Protein AF-A0A7S3IAH3-F1 (afdb_monomer_lite)

Radius of gyration: 22.55 Å; chains: 1; bounding box: 44×49×54 Å

pLDDT: mean 89.86, std 11.11, range [41.41, 98.06]

Organism: NCBI:txid342563

Sequence (107 aa):
EIPEFLHLYDNARLNPVSPESSVEKVFEHYEKDLEFLGAIGVQESISSLTTEAVSHLKEAGVKMWLLTEEKEEVCQSLAFATGISDPSVPTLEINASSEDLKAQLKE

InterPro domains:
  IPR023214 HAD superfamily [G3DSA:3.40.50.1000] (22-106)
  IPR036412 HAD-like superfamily [SSF56784] (30-89)

Structure (mmCIF, N/CA/C/O backbone):
data_AF-A0A7S3IAH3-F1
#
_entry.id   AF-A0A7S3IAH3-F1
#
loop_
_atom_site.group_PDB
_atom_site.id
_atom_site.type_symbol
_atom_site.label_atom_id
_atom_site.label_alt_id
_atom_site.label_comp_id
_atom_site.label_asym_id
_atom_site.label_entity_id
_atom_site.label_seq_id
_atom_site.pdbx_PDB_ins_code
_atom_site.Cartn_x
_atom_site.Cartn_y
_atom_site.Cartn_z
_atom_site.occupancy
_atom_site.B_iso_or_equiv
_atom_site.auth_seq_id
_atom_site.auth_comp_id
_atom_site.auth_asym_id
_atom_site.auth_atom_id
_atom_site.pdbx_PDB_model_num
ATOM 1 N N . GLU A 1 1 ? 10.861 -14.881 -30.478 1.00 74.06 1 GLU A N 1
ATOM 2 C CA . GLU A 1 1 ? 10.270 -14.299 -29.256 1.00 74.06 1 GLU A CA 1
ATOM 3 C C . GLU A 1 1 ? 11.172 -14.502 -28.038 1.00 74.06 1 GLU A C 1
ATOM 5 O O . GLU A 1 1 ? 11.930 -13.588 -27.756 1.00 74.06 1 GLU A O 1
ATOM 10 N N . ILE A 1 2 ? 11.251 -15.677 -27.395 1.00 90.69 2 ILE A N 1
ATOM 11 C CA . ILE A 1 2 ? 12.149 -15.857 -26.223 1.00 90.69 2 ILE A CA 1
ATOM 12 C C . ILE A 1 2 ? 13.656 -15.704 -26.546 1.00 90.69 2 ILE A C 1
ATOM 14 O O . ILE A 1 2 ? 14.345 -15.006 -25.806 1.00 90.69 2 ILE A O 1
ATOM 18 N N . PRO A 1 3 ? 14.209 -16.290 -27.630 1.00 94.69 3 PRO A N 1
ATOM 19 C CA . PRO A 1 3 ? 15.645 -16.163 -27.916 1.00 94.69 3 PRO A CA 1
ATOM 20 C C . PRO A 1 3 ? 16.096 -14.722 -28.192 1.00 94.69 3 PRO A C 1
ATOM 22 O O . PRO A 1 3 ? 17.217 -14.346 -27.869 1.00 94.69 3 PRO A O 1
ATOM 25 N N . GLU A 1 4 ? 15.209 -13.917 -28.775 1.00 95.31 4 GLU A N 1
ATOM 26 C CA . GLU A 1 4 ? 15.449 -12.502 -29.061 1.00 95.31 4 GLU A CA 1
ATOM 27 C C . GLU A 1 4 ? 15.404 -11.665 -27.782 1.00 95.31 4 GLU A C 1
ATOM 29 O O . GLU A 1 4 ? 16.319 -10.880 -27.546 1.00 95.31 4 GLU A O 1
ATOM 34 N N . PHE A 1 5 ? 14.418 -11.915 -26.910 1.00 95.38 5 PHE A N 1
ATOM 35 C CA . PHE A 1 5 ? 14.365 -11.314 -25.578 1.00 95.38 5 PHE A CA 1
ATOM 36 C C . PHE A 1 5 ? 15.655 -11.579 -24.796 1.00 95.38 5 PHE A C 1
ATOM 38 O O . PHE A 1 5 ? 16.263 -10.642 -24.290 1.00 95.38 5 PHE A O 1
ATOM 45 N N . LEU A 1 6 ? 16.111 -12.837 -24.742 1.00 96.88 6 LEU A N 1
ATOM 46 C CA . LEU A 1 6 ? 17.334 -13.205 -24.021 1.00 96.88 6 LEU A CA 1
ATOM 47 C C . LEU A 1 6 ? 18.565 -12.497 -24.593 1.00 96.88 6 LEU A C 1
ATOM 49 O O . LEU A 1 6 ? 19.388 -11.994 -23.834 1.00 96.88 6 LEU A O 1
ATOM 53 N N . HIS A 1 7 ? 18.662 -12.397 -25.920 1.00 96.31 7 HIS A N 1
ATOM 54 C CA . HIS A 1 7 ? 19.755 -11.677 -26.564 1.00 96.31 7 HIS A CA 1
ATOM 55 C C . HIS A 1 7 ? 19.753 -10.180 -26.216 1.00 96.31 7 HIS A C 1
ATOM 57 O O . HIS A 1 7 ? 20.792 -9.623 -25.861 1.00 96.31 7 HIS A O 1
ATOM 63 N N . LEU A 1 8 ? 18.591 -9.526 -26.293 1.00 96.25 8 LEU A N 1
ATOM 64 C CA . LEU A 1 8 ? 18.439 -8.112 -25.942 1.00 96.25 8 LEU A CA 1
ATOM 65 C C . LEU A 1 8 ? 18.710 -7.866 -24.454 1.00 96.25 8 LEU A C 1
ATOM 67 O O . LEU A 1 8 ? 19.402 -6.909 -24.110 1.00 96.25 8 LEU A O 1
ATOM 71 N N . TYR A 1 9 ? 18.222 -8.752 -23.589 1.00 97.31 9 TYR A N 1
ATOM 72 C CA . TYR A 1 9 ? 18.444 -8.700 -22.150 1.00 97.31 9 TYR A CA 1
ATOM 73 C C . TYR A 1 9 ? 19.926 -8.856 -21.786 1.00 97.31 9 TYR A C 1
ATOM 75 O O . TYR A 1 9 ? 20.445 -8.059 -21.005 1.00 97.31 9 TYR A O 1
ATOM 83 N N . ASP A 1 10 ? 20.639 -9.818 -22.381 1.00 97.12 10 ASP A N 1
ATOM 84 C CA . ASP A 1 10 ? 22.073 -10.005 -22.132 1.00 97.12 10 ASP A CA 1
ATOM 85 C C . ASP A 1 10 ? 22.887 -8.789 -22.600 1.00 97.12 10 ASP A C 1
ATOM 87 O O . ASP A 1 10 ? 23.753 -8.307 -21.867 1.00 97.12 10 ASP A O 1
ATOM 91 N N . ASN A 1 11 ? 22.567 -8.225 -23.769 1.00 96.00 11 ASN A N 1
ATOM 92 C CA . ASN A 1 11 ? 23.205 -6.997 -24.252 1.00 96.00 11 ASN A CA 1
ATOM 93 C C . ASN A 1 11 ? 22.928 -5.798 -23.330 1.00 96.00 11 ASN A C 1
ATOM 95 O O . ASN A 1 11 ? 23.833 -5.011 -23.050 1.00 96.00 11 ASN A O 1
ATOM 99 N N . ALA A 1 12 ? 21.694 -5.661 -22.839 1.00 96.75 12 ALA A N 1
ATOM 100 C CA . ALA A 1 12 ? 21.310 -4.603 -21.912 1.00 96.75 12 ALA A CA 1
ATOM 101 C C . ALA A 1 12 ? 22.025 -4.737 -20.561 1.00 96.75 12 ALA A C 1
ATOM 103 O O . ALA A 1 12 ? 22.541 -3.750 -20.036 1.00 96.75 12 ALA A O 1
ATOM 104 N N . ARG A 1 13 ? 22.127 -5.961 -20.030 1.00 96.38 13 ARG A N 1
ATOM 105 C CA . ARG A 1 13 ? 22.822 -6.249 -18.768 1.00 96.38 13 ARG A CA 1
ATOM 106 C C . ARG A 1 13 ? 24.329 -6.016 -18.864 1.00 96.38 13 ARG A C 1
ATOM 108 O O . ARG A 1 13 ? 24.952 -5.641 -17.876 1.00 96.38 13 ARG A O 1
ATOM 115 N N . LEU A 1 14 ? 24.913 -6.236 -20.042 1.00 95.94 14 LEU A N 1
ATOM 116 C CA . LEU A 1 14 ? 26.331 -5.996 -20.316 1.00 95.94 14 LEU A CA 1
ATOM 117 C C . LEU A 1 14 ? 26.637 -4.546 -20.734 1.00 95.94 14 LEU A C 1
ATOM 119 O O . LEU A 1 14 ? 27.797 -4.236 -21.008 1.00 95.94 14 LEU A O 1
ATOM 123 N N . ASN A 1 15 ? 25.643 -3.649 -20.776 1.00 95.06 15 ASN A N 1
ATOM 124 C CA . ASN A 1 15 ? 25.865 -2.243 -21.106 1.00 95.06 15 ASN A CA 1
ATOM 125 C C . ASN A 1 15 ? 26.761 -1.577 -20.040 1.00 95.06 15 ASN A C 1
ATOM 127 O O . ASN A 1 15 ? 26.356 -1.490 -18.885 1.00 95.06 15 ASN A O 1
ATOM 131 N N . PRO A 1 16 ? 27.946 -1.050 -20.397 1.00 92.12 16 PRO A N 1
ATOM 132 C CA . PRO A 1 16 ? 28.897 -0.516 -19.422 1.00 92.12 16 PRO A CA 1
ATOM 133 C C . PRO A 1 16 ? 28.521 0.862 -18.855 1.00 92.12 16 PRO A C 1
ATOM 135 O O . PRO A 1 16 ? 29.162 1.312 -17.910 1.00 92.12 16 PRO A O 1
ATOM 138 N N . VAL A 1 17 ? 27.539 1.559 -19.438 1.00 94.25 17 VAL A N 1
ATOM 139 C CA . VAL A 1 17 ? 27.170 2.931 -19.047 1.00 94.25 17 VAL A CA 1
ATOM 140 C C . VAL A 1 17 ? 25.993 2.936 -18.078 1.00 94.25 17 VAL A C 1
ATOM 142 O O . VAL A 1 17 ? 26.050 3.600 -17.047 1.00 94.25 17 VAL A O 1
ATOM 145 N N . SER A 1 18 ? 24.920 2.215 -18.406 1.00 93.19 18 SER A N 1
ATOM 146 C CA . SER A 1 18 ? 23.699 2.206 -17.594 1.00 93.19 18 SER A CA 1
ATOM 147 C C . SER A 1 18 ? 22.912 0.892 -17.745 1.00 93.19 18 SER A C 1
ATOM 149 O O . SER A 1 18 ? 21.851 0.867 -18.389 1.00 93.19 18 SER A O 1
ATOM 151 N N . PRO A 1 19 ? 23.415 -0.213 -17.158 1.00 93.75 19 PRO A N 1
ATOM 152 C CA . PRO A 1 19 ? 22.780 -1.526 -17.258 1.00 93.75 19 PRO A CA 1
ATOM 153 C C . PRO A 1 19 ? 21.316 -1.512 -16.803 1.00 93.75 19 PRO A C 1
ATOM 155 O O . PRO A 1 19 ? 20.454 -2.006 -17.519 1.00 93.75 19 PRO A O 1
ATOM 158 N N . GLU A 1 20 ? 21.023 -0.876 -15.666 1.00 95.44 20 GLU A N 1
ATOM 159 C CA . GLU A 1 20 ? 19.683 -0.821 -15.057 1.00 95.44 20 GLU A CA 1
ATOM 160 C C . GLU A 1 20 ? 18.647 -0.225 -16.019 1.00 95.44 20 GLU A C 1
ATOM 162 O O . GLU A 1 20 ? 17.709 -0.908 -16.420 1.00 95.44 20 GLU A O 1
ATOM 167 N N . SER A 1 21 ? 18.890 0.998 -16.505 1.00 96.38 21 SER A N 1
ATOM 168 C CA . SER A 1 21 ? 18.007 1.666 -17.477 1.00 96.38 21 SER A CA 1
ATOM 169 C C . SER A 1 21 ? 17.885 0.923 -18.814 1.00 96.38 21 SER A C 1
ATOM 171 O O . SER A 1 21 ? 16.901 1.067 -19.534 1.00 96.38 21 SER A O 1
ATOM 173 N N . SER A 1 22 ? 18.918 0.167 -19.202 1.00 96.62 22 SER A N 1
ATOM 174 C CA . SER A 1 22 ? 18.900 -0.591 -20.455 1.00 96.62 22 SER A CA 1
ATOM 175 C C . SER A 1 22 ? 18.032 -1.830 -20.308 1.00 96.62 22 SER A C 1
ATOM 177 O O . SER A 1 22 ? 17.288 -2.164 -21.224 1.00 96.62 22 SER A O 1
ATOM 179 N N . VAL A 1 23 ? 18.125 -2.497 -19.157 1.00 97.50 23 VAL A N 1
ATOM 180 C CA . VAL A 1 23 ? 17.293 -3.648 -18.811 1.00 97.50 23 VAL A CA 1
ATOM 181 C C . VAL A 1 23 ? 15.833 -3.220 -18.705 1.00 97.50 23 VAL A C 1
ATOM 183 O O . VAL A 1 23 ? 14.986 -3.866 -19.315 1.00 97.50 23 VAL A O 1
ATOM 186 N N . GLU A 1 24 ? 15.550 -2.108 -18.025 1.00 97.44 24 GLU A N 1
ATOM 187 C CA . GLU A 1 24 ? 14.201 -1.536 -17.907 1.00 97.44 24 GLU A CA 1
ATOM 188 C C . GLU A 1 24 ? 13.540 -1.347 -19.280 1.00 97.44 24 GLU A C 1
ATOM 190 O O . GLU A 1 24 ? 12.460 -1.875 -19.518 1.00 97.44 24 GLU A O 1
ATOM 195 N N . LYS A 1 25 ? 14.246 -0.747 -20.247 1.00 96.31 25 LYS A N 1
ATOM 196 C CA . LYS A 1 25 ? 13.743 -0.581 -21.625 1.00 96.31 25 LYS A CA 1
ATOM 197 C C . LYS A 1 25 ? 13.436 -1.892 -22.342 1.00 96.31 25 LYS A C 1
ATOM 199 O O . LYS A 1 25 ? 12.551 -1.929 -23.197 1.00 96.31 25 LYS A O 1
ATOM 204 N N . VAL A 1 26 ? 14.199 -2.952 -22.063 1.00 96.94 26 VAL A N 1
ATOM 205 C CA . VAL A 1 26 ? 13.906 -4.278 -22.621 1.00 96.94 26 VAL A CA 1
ATOM 206 C C . VAL A 1 26 ? 12.599 -4.788 -22.023 1.00 96.94 26 VAL A C 1
ATOM 208 O O . VAL A 1 26 ? 11.725 -5.179 -22.785 1.00 96.94 26 VAL A O 1
ATOM 211 N N . PHE A 1 27 ? 12.413 -4.723 -20.703 1.00 96.38 27 PHE A N 1
ATOM 212 C CA . PHE A 1 27 ? 11.148 -5.124 -20.076 1.00 96.38 27 PHE A CA 1
ATOM 213 C C . PHE A 1 27 ? 9.964 -4.287 -20.577 1.00 96.38 27 PHE A C 1
ATOM 215 O O . PHE A 1 27 ? 9.003 -4.867 -21.071 1.00 96.38 27 PHE A O 1
ATOM 222 N N . GLU A 1 28 ? 10.076 -2.957 -20.617 1.00 96.38 28 GLU A N 1
ATOM 223 C CA . GLU A 1 28 ? 9.040 -2.063 -21.162 1.00 96.38 28 GLU A CA 1
ATOM 224 C C . GLU A 1 28 ? 8.645 -2.402 -22.607 1.00 96.38 28 GLU A C 1
ATOM 226 O O . GLU A 1 28 ? 7.502 -2.193 -23.015 1.00 96.38 28 GLU A O 1
ATOM 231 N N . HIS A 1 29 ? 9.584 -2.891 -23.425 1.00 94.31 29 HIS A N 1
ATOM 232 C CA . HIS A 1 29 ? 9.289 -3.306 -24.795 1.00 94.31 29 HIS A CA 1
ATOM 233 C C . HIS A 1 29 ? 8.372 -4.535 -24.841 1.00 94.31 29 HIS A C 1
ATOM 235 O O . HIS A 1 29 ? 7.506 -4.595 -25.714 1.00 94.31 29 HIS A O 1
ATOM 241 N N . TYR A 1 30 ? 8.562 -5.481 -23.918 1.00 94.25 30 TYR A N 1
ATOM 242 C CA . TYR A 1 30 ? 7.834 -6.752 -23.865 1.00 94.25 30 TYR A CA 1
ATOM 243 C C . TYR A 1 30 ? 6.611 -6.732 -22.934 1.00 94.25 30 TYR A C 1
ATOM 245 O O . TYR A 1 30 ? 5.716 -7.549 -23.114 1.00 94.25 30 TYR A O 1
ATOM 253 N N . GLU A 1 31 ? 6.515 -5.793 -21.992 1.00 94.81 31 GLU A N 1
ATOM 254 C CA . GLU A 1 31 ? 5.352 -5.581 -21.109 1.00 94.81 31 GLU A CA 1
ATOM 255 C C . GLU A 1 31 ? 4.192 -4.834 -21.805 1.00 94.81 31 GLU A C 1
ATOM 257 O O . GLU A 1 31 ? 3.337 -4.218 -21.167 1.00 94.81 31 GLU A O 1
ATOM 262 N N . LYS A 1 32 ? 4.144 -4.891 -23.139 1.00 92.12 32 LYS A N 1
ATOM 263 C CA . LYS A 1 32 ? 3.074 -4.326 -23.967 1.00 92.12 32 LYS A CA 1
ATOM 264 C C . LYS A 1 32 ? 2.038 -5.399 -24.283 1.00 92.12 32 LYS A C 1
ATOM 266 O O . LYS A 1 32 ? 2.360 -6.579 -24.331 1.00 92.12 32 LYS A O 1
ATOM 271 N N . ASP A 1 33 ? 0.797 -4.972 -24.510 1.00 93.12 33 ASP A N 1
ATOM 272 C CA . ASP A 1 33 ? -0.314 -5.843 -24.924 1.00 93.12 33 ASP A CA 1
ATOM 273 C C . ASP A 1 33 ? -0.595 -7.018 -23.960 1.00 93.12 33 ASP A C 1
ATOM 275 O O . ASP A 1 33 ? -0.993 -8.108 -24.370 1.00 93.12 33 ASP A O 1
ATOM 279 N N . LEU A 1 34 ? -0.401 -6.787 -22.656 1.00 94.56 34 LEU A N 1
ATOM 280 C CA . LEU A 1 34 ? -0.692 -7.761 -21.603 1.00 94.56 34 LEU A CA 1
ATOM 281 C C . LEU A 1 34 ? -2.204 -7.960 -21.414 1.00 94.56 34 LEU A C 1
ATOM 283 O O . LEU A 1 34 ? -2.986 -7.009 -21.442 1.00 94.56 34 LEU A O 1
ATOM 287 N N . GLU A 1 35 ? -2.611 -9.198 -21.130 1.00 96.69 35 GLU A N 1
ATOM 288 C CA . GLU A 1 35 ? -3.975 -9.526 -20.712 1.00 96.69 35 GLU A CA 1
ATOM 289 C C . GLU A 1 35 ? -4.076 -9.521 -19.179 1.00 96.69 35 GLU A C 1
ATOM 291 O O . GLU A 1 35 ? -3.344 -10.231 -18.485 1.00 96.69 35 GLU A O 1
ATOM 296 N N . PHE A 1 36 ? -4.994 -8.723 -18.625 1.00 95.62 36 PHE A N 1
ATOM 297 C CA . PHE A 1 36 ? -5.232 -8.694 -17.183 1.00 95.62 36 PHE A CA 1
ATOM 298 C C . PHE A 1 36 ? -5.980 -9.954 -16.733 1.00 95.62 36 PHE A C 1
ATOM 300 O O . PHE A 1 36 ? -7.178 -10.098 -16.971 1.00 95.62 36 PHE A O 1
ATOM 307 N N . LEU A 1 37 ? -5.276 -10.851 -16.041 1.00 97.62 37 LEU A N 1
ATOM 308 C CA . LEU A 1 37 ? -5.857 -12.094 -15.521 1.00 97.62 37 LEU A CA 1
ATOM 309 C C . LEU A 1 37 ? -6.541 -11.914 -14.157 1.00 97.62 37 LEU A C 1
ATOM 311 O O . LEU A 1 37 ? -7.455 -12.665 -13.818 1.00 97.62 37 LEU A O 1
ATOM 315 N N . GLY A 1 38 ? -6.093 -10.943 -13.357 1.00 96.56 38 GLY A N 1
ATOM 316 C CA . GLY A 1 38 ? -6.600 -10.698 -12.008 1.00 96.56 38 GLY A CA 1
ATOM 317 C C . GLY A 1 38 ? -5.593 -9.990 -11.101 1.00 96.56 38 GLY A C 1
ATOM 318 O O . GLY A 1 38 ? -4.487 -9.650 -11.517 1.00 96.56 38 GLY A O 1
ATOM 319 N N . ALA A 1 39 ? -5.985 -9.789 -9.842 1.00 95.94 39 ALA A N 1
ATOM 320 C CA . ALA A 1 39 ? -5.157 -9.185 -8.801 1.00 95.94 39 ALA A CA 1
ATOM 321 C C . ALA A 1 39 ? -5.237 -9.997 -7.502 1.00 95.94 39 ALA A C 1
ATOM 323 O O . ALA A 1 39 ? -6.237 -10.666 -7.232 1.00 95.94 39 ALA A O 1
ATOM 324 N N . ILE A 1 40 ? -4.186 -9.916 -6.688 1.00 95.06 40 ILE A N 1
ATOM 325 C CA . ILE A 1 40 ? -4.123 -10.521 -5.356 1.00 95.06 40 ILE A CA 1
ATOM 326 C C . ILE A 1 40 ? -3.952 -9.388 -4.345 1.00 95.06 40 ILE A C 1
ATOM 328 O O . ILE A 1 40 ? -3.081 -8.539 -4.512 1.00 95.06 40 ILE A O 1
ATOM 332 N N . GLY A 1 41 ? -4.779 -9.382 -3.301 1.00 90.69 41 GLY A N 1
ATOM 333 C CA . GLY A 1 41 ? -4.622 -8.492 -2.154 1.00 90.69 41 GLY A CA 1
ATOM 334 C C . GLY A 1 41 ? -3.901 -9.214 -1.023 1.00 90.69 41 GLY A C 1
ATOM 335 O O . GLY A 1 41 ? -4.346 -10.278 -0.593 1.00 90.69 41 GLY A O 1
ATOM 336 N N . VAL A 1 42 ? -2.802 -8.640 -0.540 1.00 88.25 42 VAL A N 1
ATOM 337 C CA . VAL A 1 42 ? -2.107 -9.105 0.665 1.00 88.25 42 VAL A CA 1
ATOM 338 C C . VAL A 1 42 ? -2.293 -8.049 1.739 1.00 88.25 42 VAL A C 1
ATOM 340 O O . VAL A 1 42 ? -2.042 -6.871 1.500 1.00 88.25 42 VAL A O 1
ATOM 343 N N . GLN A 1 43 ? -2.746 -8.474 2.913 1.00 85.12 43 GLN A N 1
ATOM 344 C CA . GLN A 1 43 ? -2.943 -7.597 4.056 1.00 85.12 43 GLN A CA 1
ATOM 345 C C . GLN A 1 43 ? -2.112 -8.101 5.228 1.00 85.12 43 GLN A C 1
ATOM 347 O O . GLN A 1 43 ? -2.118 -9.295 5.536 1.00 85.12 43 GLN A O 1
ATOM 352 N N . GLU A 1 44 ? -1.408 -7.186 5.887 1.00 81.56 44 GLU A N 1
ATOM 353 C CA . GLU A 1 44 ? -0.712 -7.511 7.123 1.00 81.56 44 GLU A CA 1
ATOM 354 C C . GLU A 1 44 ? -1.710 -7.802 8.242 1.00 81.56 44 GLU A C 1
ATOM 356 O O . GLU A 1 44 ? -2.733 -7.131 8.398 1.00 81.56 44 GLU A O 1
ATOM 361 N N . SER A 1 45 ? -1.410 -8.829 9.034 1.00 89.00 45 SER A N 1
ATOM 362 C CA . SER A 1 45 ? -2.250 -9.190 10.167 1.00 89.00 45 SER A CA 1
ATOM 363 C C . SER A 1 45 ? -2.114 -8.142 11.264 1.00 89.00 45 SER A C 1
ATOM 365 O O . SER A 1 45 ? -1.036 -7.957 11.825 1.00 89.00 45 SER A O 1
ATOM 367 N N . ILE A 1 46 ? -3.233 -7.532 11.641 1.00 90.12 46 ILE A N 1
ATOM 368 C CA . ILE A 1 46 ? -3.306 -6.607 12.772 1.00 90.12 46 ILE A CA 1
ATOM 369 C C . ILE A 1 46 ? -3.947 -7.323 13.955 1.00 90.12 46 ILE A C 1
ATOM 371 O O . ILE A 1 46 ? -4.926 -8.055 13.809 1.00 90.12 46 ILE A O 1
ATOM 375 N N . SER A 1 47 ? -3.369 -7.141 15.142 1.00 93.69 47 SER A N 1
ATOM 376 C CA . SER A 1 47 ? -3.911 -7.7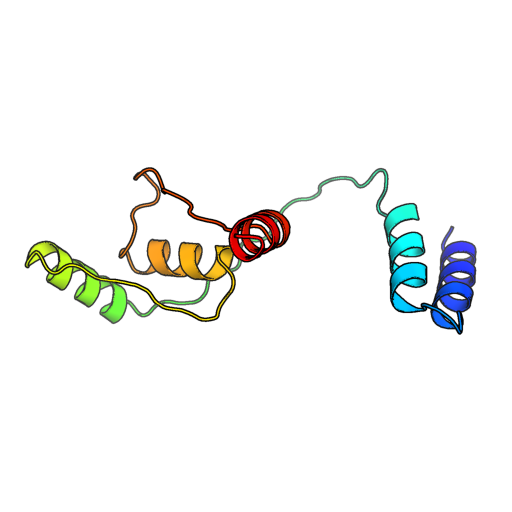20 16.370 1.00 93.69 47 SER A CA 1
ATOM 377 C C . SER A 1 47 ? -5.287 -7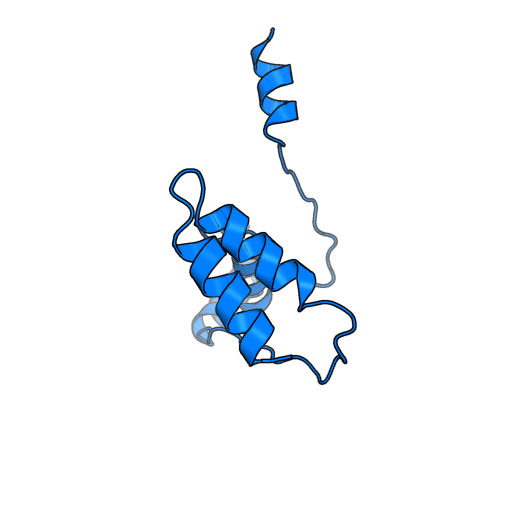.134 16.681 1.00 93.69 47 SER A C 1
ATOM 379 O O . SER A 1 47 ? -5.466 -5.917 16.655 1.00 93.69 47 SER A O 1
ATOM 381 N N . SER A 1 48 ? -6.241 -7.983 17.071 1.00 93.88 48 SER A N 1
ATOM 382 C CA . SER A 1 48 ? -7.573 -7.535 17.496 1.00 93.88 48 SER A CA 1
ATOM 383 C C . SER A 1 48 ? -7.510 -6.560 18.675 1.00 93.88 48 SER A C 1
ATOM 385 O O . SER A 1 48 ? -8.294 -5.618 18.734 1.00 93.88 48 SER A O 1
ATOM 387 N N . LEU A 1 49 ? -6.533 -6.739 19.573 1.00 96.50 49 LEU A N 1
ATOM 388 C CA . LEU A 1 49 ? -6.305 -5.838 20.706 1.00 96.50 49 LEU A CA 1
ATOM 389 C C . LEU A 1 49 ? -5.887 -4.435 20.253 1.00 96.50 49 LEU A C 1
ATOM 391 O O . LEU A 1 49 ? -6.209 -3.458 20.923 1.00 96.50 49 LEU A O 1
ATOM 395 N N . THR A 1 50 ? -5.186 -4.320 19.121 1.00 94.75 50 THR A N 1
ATOM 396 C CA . THR A 1 50 ? -4.812 -3.020 18.553 1.00 94.75 50 THR A CA 1
ATOM 397 C C . THR A 1 50 ? -6.060 -2.274 18.104 1.00 94.75 50 THR A C 1
ATOM 399 O O . THR A 1 50 ? -6.269 -1.137 18.516 1.00 94.75 50 THR A O 1
ATOM 402 N N . THR A 1 51 ? -6.917 -2.920 17.314 1.00 94.88 51 THR A N 1
ATOM 403 C CA . THR A 1 51 ? -8.159 -2.310 16.824 1.00 94.88 51 THR A CA 1
ATOM 404 C C . THR A 1 51 ? -9.107 -1.957 17.975 1.00 94.88 51 THR A C 1
ATOM 406 O O . THR A 1 51 ? -9.693 -0.876 17.981 1.00 94.88 51 THR A O 1
ATOM 409 N N . GLU A 1 52 ? -9.214 -2.820 18.991 1.00 97.31 52 GLU A N 1
ATOM 410 C CA . GLU A 1 52 ? -10.017 -2.561 20.194 1.00 97.31 52 GLU A CA 1
ATOM 411 C C . GLU A 1 52 ? -9.501 -1.343 20.976 1.00 97.31 52 GLU A C 1
ATOM 413 O O . GLU A 1 52 ? -10.272 -0.442 21.311 1.00 97.31 52 GLU A O 1
ATOM 418 N N . ALA A 1 53 ? -8.189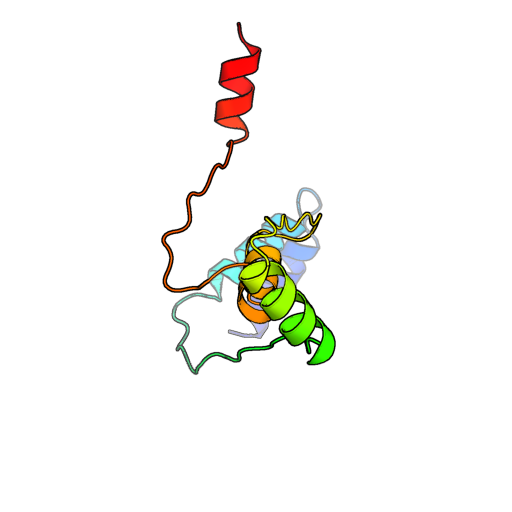 -1.265 21.215 1.00 96.62 53 ALA A N 1
ATOM 419 C CA . ALA A 1 53 ? -7.583 -0.126 21.897 1.00 96.62 53 ALA A CA 1
ATOM 420 C C . ALA A 1 53 ? -7.801 1.185 21.124 1.00 96.62 53 ALA A C 1
ATOM 422 O O . ALA A 1 53 ? -8.169 2.196 21.724 1.00 96.62 53 ALA A O 1
ATOM 423 N N . VAL A 1 54 ? -7.628 1.164 19.798 1.00 96.81 54 VAL A N 1
ATOM 424 C CA . VAL A 1 54 ? -7.901 2.317 18.924 1.00 96.81 54 VAL A CA 1
ATOM 425 C C . VAL A 1 54 ? -9.369 2.745 19.036 1.00 96.81 54 VAL A C 1
ATOM 427 O O . VAL A 1 54 ? -9.633 3.942 19.164 1.00 96.81 54 VAL A O 1
ATOM 430 N N . SER A 1 55 ? -10.322 1.804 19.063 1.00 96.31 55 SER A N 1
ATOM 431 C CA . SER A 1 55 ? -11.752 2.114 19.239 1.00 96.31 55 SER A CA 1
ATOM 432 C C . SER A 1 55 ? -12.025 2.815 20.569 1.00 96.31 55 SER A C 1
ATOM 434 O O . SER A 1 55 ? -12.593 3.909 20.579 1.00 96.31 55 SER A O 1
ATOM 436 N N . HIS A 1 56 ? -11.546 2.255 21.683 1.00 97.88 56 HIS A N 1
ATOM 437 C CA . HIS A 1 56 ? -11.739 2.852 23.008 1.00 97.88 56 HIS A CA 1
ATOM 438 C C . HIS A 1 56 ? -11.108 4.248 23.116 1.00 97.88 56 HIS A C 1
ATOM 440 O O . HIS A 1 56 ? -11.696 5.155 23.707 1.00 97.88 56 HIS A O 1
ATOM 446 N N . LEU A 1 57 ? -9.933 4.456 22.513 1.00 97.56 57 LEU A N 1
ATOM 447 C CA . LEU A 1 57 ? -9.292 5.771 22.473 1.00 97.56 57 LEU A CA 1
ATOM 448 C C . LEU A 1 57 ? -10.111 6.782 21.653 1.00 97.56 57 LEU A C 1
ATOM 450 O O . LEU A 1 57 ? -10.257 7.929 22.085 1.00 97.56 57 LEU A O 1
ATOM 454 N N . LYS A 1 58 ? -10.703 6.375 20.519 1.00 95.31 58 LYS A N 1
ATOM 455 C CA . LYS A 1 58 ? -11.607 7.237 19.730 1.00 95.31 58 LYS A CA 1
ATOM 456 C C . LYS A 1 58 ? -12.869 7.596 20.506 1.00 95.31 58 LYS A C 1
ATOM 458 O O . LYS A 1 58 ? -13.246 8.767 20.516 1.00 95.31 58 LYS A O 1
ATOM 463 N N . GLU A 1 59 ? -13.494 6.623 21.167 1.00 96.62 59 GLU A N 1
ATOM 464 C CA . GLU A 1 59 ? -14.689 6.827 22.002 1.00 96.62 59 GLU A CA 1
ATOM 465 C C . GLU A 1 59 ? -14.412 7.768 23.180 1.00 96.62 59 GLU A C 1
ATOM 467 O O . GLU A 1 59 ? -15.245 8.608 23.517 1.00 96.62 59 GLU A O 1
ATOM 472 N N . ALA A 1 60 ? -13.204 7.705 23.747 1.00 98.06 60 ALA A N 1
ATOM 473 C CA . ALA A 1 60 ? -12.734 8.634 24.772 1.00 98.06 60 ALA A CA 1
ATOM 474 C C . ALA A 1 60 ? -12.376 10.038 24.231 1.00 98.06 60 ALA A C 1
ATOM 476 O O . ALA A 1 60 ? -12.008 10.921 25.006 1.00 98.06 60 ALA A O 1
ATOM 477 N N . GLY A 1 61 ? -12.469 10.267 22.916 1.00 96.81 61 GLY A N 1
ATOM 478 C CA . GLY A 1 61 ? -12.177 11.552 22.276 1.00 96.81 61 GLY A CA 1
ATOM 479 C C . GLY A 1 61 ? -10.689 11.829 22.034 1.00 96.81 61 GLY A C 1
ATOM 480 O O . GLY A 1 61 ? -10.327 12.962 21.699 1.00 96.81 61 GLY A O 1
ATOM 481 N N . VAL A 1 62 ? -9.820 10.824 22.173 1.00 97.44 62 VAL A N 1
ATOM 482 C CA . VAL A 1 62 ? -8.372 10.961 21.963 1.00 97.44 62 VAL A CA 1
ATOM 483 C C . VAL A 1 62 ? -8.067 11.109 20.472 1.00 97.44 62 VAL A C 1
ATOM 485 O O . VAL A 1 62 ? -8.566 10.363 19.629 1.00 97.44 62 VAL A O 1
ATOM 488 N N . LYS A 1 63 ? -7.223 12.088 20.130 1.00 94.44 63 LYS A N 1
ATOM 489 C CA . LYS A 1 63 ? -6.706 12.276 18.769 1.00 94.44 63 LYS A CA 1
ATOM 490 C C . LYS A 1 63 ? -5.431 11.460 18.592 1.00 94.44 63 LYS A C 1
ATOM 492 O O . LYS A 1 63 ? -4.541 11.526 19.433 1.00 94.44 63 LYS A O 1
ATOM 497 N N . MET A 1 64 ? -5.352 10.710 17.499 1.00 93.50 64 MET A N 1
ATOM 498 C CA . MET A 1 64 ? -4.245 9.801 17.204 1.00 93.50 64 MET A CA 1
ATOM 499 C C . MET A 1 64 ? -3.569 10.201 15.900 1.00 93.50 64 MET A C 1
ATOM 501 O O . MET A 1 64 ? -4.230 10.681 14.982 1.00 93.50 64 MET A O 1
ATOM 505 N N . TRP A 1 65 ? -2.252 10.029 15.856 1.00 93.00 65 TRP A N 1
ATOM 506 C CA . TRP A 1 65 ? -1.404 10.320 14.706 1.00 93.00 65 TRP A CA 1
ATOM 507 C C . TRP A 1 65 ? -0.602 9.056 14.407 1.00 93.00 65 TRP A C 1
ATOM 509 O O . TRP A 1 65 ? -0.012 8.481 15.323 1.00 93.00 65 TRP A O 1
ATOM 519 N N . LEU A 1 66 ? -0.599 8.620 13.148 1.00 91.69 66 LEU A N 1
ATOM 520 C CA . LEU A 1 66 ? 0.248 7.528 12.679 1.00 91.69 66 LEU A CA 1
ATOM 521 C C . LEU A 1 66 ? 1.472 8.142 11.998 1.00 91.69 66 LEU A C 1
ATOM 523 O O . LEU A 1 66 ? 1.332 8.898 11.042 1.00 91.69 66 LEU A O 1
ATOM 527 N N . LEU A 1 67 ? 2.658 7.846 12.522 1.00 92.94 67 LEU A N 1
ATOM 528 C CA . LEU A 1 67 ? 3.937 8.293 11.978 1.00 92.94 67 LEU A CA 1
ATOM 529 C C . LEU A 1 67 ? 4.713 7.048 11.562 1.00 92.94 67 LEU A C 1
ATOM 531 O O . LEU A 1 67 ? 4.906 6.147 12.377 1.00 92.94 67 LEU A O 1
ATOM 535 N N . THR A 1 68 ? 5.127 6.991 10.303 1.00 89.25 68 THR A N 1
ATOM 536 C CA . THR A 1 68 ? 5.889 5.870 9.756 1.00 89.25 68 THR A CA 1
ATOM 537 C C . THR A 1 68 ? 6.885 6.376 8.721 1.00 89.25 68 THR A C 1
ATOM 539 O O . THR A 1 68 ? 6.664 7.416 8.103 1.00 89.25 68 THR A O 1
ATOM 542 N N . GLU A 1 69 ? 7.982 5.644 8.558 1.00 92.94 69 GLU A N 1
ATOM 543 C CA . GLU A 1 69 ? 8.953 5.835 7.472 1.00 92.94 69 GLU A CA 1
ATOM 544 C C . GLU A 1 69 ? 8.613 4.966 6.249 1.00 92.94 69 GLU A C 1
ATOM 546 O O . GLU A 1 69 ? 9.306 5.008 5.233 1.00 92.94 69 GLU A O 1
ATOM 551 N N . GLU A 1 70 ? 7.544 4.173 6.347 1.00 92.12 70 GLU A N 1
ATOM 552 C CA . GLU A 1 70 ? 7.002 3.405 5.234 1.00 92.12 70 GLU A CA 1
ATOM 553 C C . GLU A 1 70 ? 6.404 4.315 4.157 1.00 92.12 70 GLU A C 1
ATOM 555 O O . GLU A 1 70 ? 6.076 5.482 4.389 1.00 92.12 70 GLU A O 1
ATOM 560 N N . LYS A 1 71 ? 6.214 3.746 2.965 1.00 90.12 71 LYS A N 1
ATOM 561 C CA . LYS A 1 71 ? 5.550 4.449 1.864 1.00 90.12 71 LYS A CA 1
ATOM 562 C C . LYS A 1 71 ? 4.113 4.832 2.226 1.00 90.12 71 LYS A C 1
ATOM 564 O O . LYS A 1 71 ? 3.468 4.188 3.059 1.00 90.12 71 LYS A O 1
ATOM 569 N N . GLU A 1 72 ? 3.599 5.855 1.551 1.00 89.62 72 GLU A N 1
ATOM 570 C CA . GLU A 1 72 ? 2.257 6.399 1.774 1.00 89.62 72 GLU A CA 1
ATOM 571 C C . GLU A 1 72 ? 1.172 5.319 1.681 1.00 89.62 72 GLU A C 1
ATOM 573 O O . GLU A 1 72 ? 0.317 5.223 2.564 1.00 89.62 72 GLU A O 1
ATOM 578 N N . GLU A 1 73 ? 1.257 4.433 0.688 1.00 89.75 73 GLU A N 1
ATOM 579 C CA . GLU A 1 73 ? 0.257 3.389 0.456 1.00 89.75 73 GLU A CA 1
ATOM 580 C C . GLU A 1 73 ? 0.217 2.372 1.609 1.00 89.75 73 GLU A C 1
ATOM 582 O O . GLU A 1 73 ? -0.846 1.878 1.996 1.00 89.75 73 GLU A O 1
ATOM 587 N N . VAL A 1 74 ? 1.381 2.087 2.202 1.00 90.38 74 VAL A N 1
ATOM 588 C CA . VAL A 1 74 ? 1.514 1.183 3.354 1.00 90.38 74 VAL A CA 1
ATOM 589 C C . VAL A 1 74 ? 0.960 1.853 4.611 1.00 90.38 74 VAL A C 1
ATOM 591 O O . VAL A 1 74 ? 0.161 1.248 5.330 1.00 90.38 74 VAL A O 1
ATOM 594 N N . CYS A 1 75 ? 1.313 3.120 4.846 1.00 91.25 75 CYS A N 1
ATOM 595 C CA . CYS A 1 75 ? 0.777 3.921 5.947 1.00 91.25 75 CYS A CA 1
ATOM 596 C C . CYS A 1 75 ? -0.757 3.982 5.909 1.00 91.25 75 CYS A C 1
ATOM 598 O O . CYS A 1 75 ? -1.425 3.736 6.916 1.00 91.25 75 CYS A O 1
ATOM 600 N N . GLN A 1 76 ? -1.320 4.254 4.732 1.00 91.12 76 GLN A N 1
ATOM 601 C CA . GLN A 1 76 ? -2.759 4.372 4.537 1.00 91.12 76 GLN A CA 1
ATOM 602 C C . GLN A 1 76 ? -3.476 3.035 4.791 1.00 91.12 76 GLN A C 1
ATOM 604 O O . GLN A 1 76 ? -4.469 2.996 5.522 1.00 91.12 76 GLN A O 1
ATOM 609 N N . SER A 1 77 ? -2.931 1.930 4.271 1.00 91.50 77 SER A N 1
ATOM 610 C CA . SER A 1 77 ? -3.434 0.573 4.530 1.00 91.50 77 SER A CA 1
ATOM 611 C C . SER A 1 77 ? -3.473 0.250 6.032 1.00 91.50 77 SER A C 1
ATOM 613 O O . SER A 1 77 ? -4.509 -0.172 6.557 1.00 91.50 77 SER A O 1
ATOM 615 N N . LEU A 1 78 ? -2.385 0.535 6.759 1.00 92.12 78 LEU A N 1
ATOM 616 C CA . LEU A 1 78 ? -2.301 0.360 8.215 1.00 92.12 78 LEU A CA 1
ATOM 617 C C . LEU A 1 78 ? -3.298 1.255 8.964 1.00 92.12 78 LEU A C 1
ATOM 619 O O . LEU A 1 78 ? -3.971 0.795 9.891 1.00 92.12 78 LEU A O 1
ATOM 623 N N . ALA A 1 79 ? -3.431 2.521 8.569 1.00 92.88 79 ALA A N 1
ATOM 624 C CA . ALA A 1 79 ? -4.358 3.461 9.194 1.00 92.88 79 ALA A CA 1
ATOM 625 C C . ALA A 1 79 ? -5.819 3.004 9.062 1.00 92.88 79 ALA A C 1
ATOM 627 O O . ALA A 1 79 ? -6.582 3.111 10.026 1.00 92.88 79 ALA A O 1
ATOM 628 N N . PHE A 1 80 ? -6.197 2.462 7.902 1.00 93.12 80 PHE A N 1
ATOM 629 C CA . PHE A 1 80 ? -7.529 1.898 7.680 1.00 93.12 80 PHE A CA 1
ATOM 630 C C . PHE A 1 80 ? -7.742 0.606 8.463 1.00 93.12 80 PHE A C 1
ATOM 632 O O . PHE A 1 80 ? -8.752 0.456 9.148 1.00 93.12 80 PHE A O 1
ATOM 639 N N . ALA A 1 81 ? -6.779 -0.312 8.422 1.00 92.94 81 ALA A N 1
ATOM 640 C CA . ALA A 1 81 ? -6.912 -1.609 9.075 1.00 92.94 81 ALA A CA 1
ATOM 641 C C . ALA A 1 81 ? -6.901 -1.512 10.617 1.00 92.94 81 ALA A C 1
ATOM 643 O O . ALA A 1 81 ? -7.557 -2.304 11.295 1.00 92.94 81 ALA A O 1
ATOM 644 N N . THR A 1 82 ? -6.211 -0.519 11.188 1.00 93.62 82 THR A N 1
ATOM 645 C CA . THR A 1 82 ? -6.256 -0.223 12.635 1.00 93.62 82 THR A CA 1
ATOM 646 C C . THR A 1 82 ? -7.504 0.552 13.061 1.00 93.62 82 THR A C 1
ATOM 648 O O . THR A 1 82 ? -7.827 0.561 14.247 1.00 93.62 82 THR A O 1
ATOM 651 N N . GLY A 1 83 ? -8.210 1.201 12.128 1.00 93.06 83 GLY A N 1
ATOM 652 C CA . GLY A 1 83 ? -9.359 2.067 12.411 1.00 93.06 83 GLY A CA 1
ATOM 653 C C . GLY A 1 83 ? -8.991 3.493 12.844 1.00 93.06 83 GLY A C 1
ATOM 654 O O . GLY A 1 83 ? -9.870 4.249 13.280 1.00 93.06 83 GLY A O 1
ATOM 655 N N . ILE A 1 84 ? -7.714 3.882 12.731 1.00 94.06 84 ILE A N 1
ATOM 656 C CA . ILE A 1 84 ? -7.258 5.263 12.962 1.00 94.06 84 ILE A CA 1
ATOM 657 C C . ILE A 1 84 ? -7.901 6.197 11.932 1.00 94.06 84 ILE A C 1
ATOM 659 O O . ILE A 1 84 ? -8.436 7.242 12.306 1.00 94.06 84 ILE A O 1
ATOM 663 N N . SER A 1 85 ? -7.897 5.786 10.662 1.00 92.69 85 SER A N 1
ATOM 664 C CA . SER A 1 85 ? -8.568 6.477 9.561 1.00 92.69 85 SER A CA 1
ATOM 665 C C . SER A 1 85 ? -9.750 5.653 9.052 1.00 92.69 85 SER A C 1
ATOM 667 O O . SER A 1 85 ? -9.738 4.425 9.126 1.00 92.69 85 SER A O 1
ATOM 669 N N . ASP A 1 86 ? -10.779 6.327 8.549 1.00 90.81 86 ASP A N 1
ATOM 670 C CA . ASP A 1 86 ? -11.956 5.699 7.952 1.00 90.81 86 ASP A CA 1
ATOM 671 C C . ASP A 1 86 ? -11.873 5.847 6.422 1.00 90.81 86 ASP A C 1
ATOM 673 O O . ASP A 1 86 ? -11.776 6.981 5.947 1.00 90.81 86 ASP A O 1
ATOM 677 N N . PRO A 1 87 ? -11.930 4.750 5.640 1.00 90.50 87 PRO A N 1
ATOM 678 C CA . PRO A 1 87 ? -11.878 4.810 4.176 1.00 90.50 87 PRO A CA 1
ATOM 679 C C . PRO A 1 87 ? -12.980 5.662 3.527 1.00 90.50 87 PRO A C 1
ATOM 681 O O . PRO A 1 87 ? -12.850 6.052 2.369 1.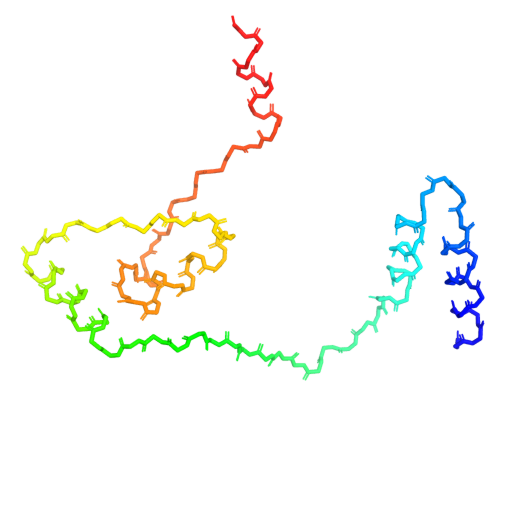00 90.50 87 PRO A O 1
ATOM 684 N N . SER A 1 88 ? -14.082 5.929 4.236 1.00 92.06 88 SER A N 1
ATOM 685 C CA . SER A 1 88 ? -15.176 6.784 3.759 1.00 92.06 88 SER A CA 1
ATOM 686 C C . SER A 1 88 ? -14.920 8.282 3.957 1.00 92.06 88 SER A C 1
ATOM 688 O O . SER A 1 88 ? -15.627 9.109 3.374 1.00 92.06 88 SER A O 1
ATOM 690 N N . VAL A 1 89 ? -13.922 8.651 4.765 1.00 88.62 89 VAL A N 1
ATOM 691 C CA . VAL A 1 89 ? -13.572 10.047 5.032 1.00 88.62 89 VAL A CA 1
ATOM 692 C C . VAL A 1 89 ? -12.598 10.539 3.956 1.00 88.62 89 VAL A C 1
ATOM 694 O O . VAL A 1 89 ? -11.572 9.898 3.723 1.00 88.62 89 VAL A O 1
ATOM 697 N N . PRO A 1 90 ? -12.869 11.690 3.308 1.00 89.38 90 PRO A N 1
ATOM 698 C CA . PRO A 1 90 ? -11.947 12.270 2.338 1.00 89.38 90 PRO A CA 1
ATOM 699 C C . PRO A 1 90 ? -10.560 12.505 2.944 1.00 89.38 90 PRO A C 1
ATOM 701 O O . PRO A 1 90 ? -10.435 13.109 4.011 1.00 89.38 90 PRO A O 1
ATOM 704 N N . THR A 1 91 ? -9.523 12.048 2.245 1.00 88.19 91 THR A N 1
ATOM 705 C CA . THR A 1 91 ? -8.126 12.260 2.643 1.00 88.19 91 THR A CA 1
ATOM 706 C C . THR A 1 91 ? -7.617 13.568 2.040 1.00 88.19 91 THR A C 1
ATOM 708 O O . THR A 1 91 ? -7.875 13.860 0.874 1.00 88.19 91 THR A O 1
ATOM 711 N N . LEU A 1 92 ? -6.920 14.374 2.846 1.00 90.75 92 LEU A N 1
ATOM 712 C CA . LEU A 1 92 ? -6.164 15.529 2.368 1.00 90.75 92 LEU A CA 1
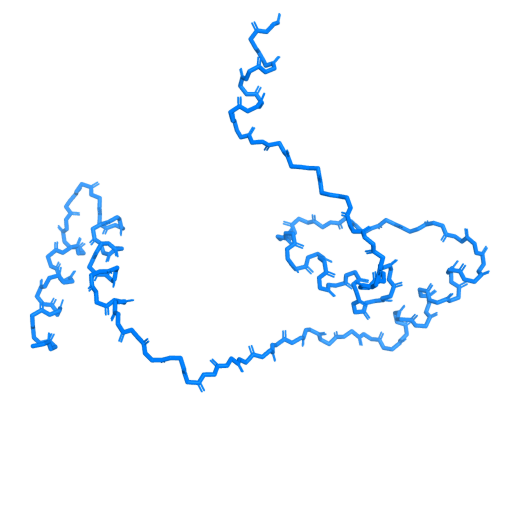ATOM 713 C C . LEU A 1 92 ? -4.701 15.116 2.215 1.00 90.75 92 LEU A C 1
ATOM 715 O O . LEU A 1 92 ? -4.029 14.867 3.213 1.00 90.75 92 LEU A O 1
ATOM 719 N N . GLU A 1 93 ? -4.222 15.083 0.979 1.00 88.62 93 GLU A N 1
ATOM 720 C CA . GLU A 1 93 ? -2.832 14.770 0.652 1.00 88.62 93 GLU A CA 1
ATOM 721 C C . GLU A 1 93 ? -2.016 16.061 0.548 1.00 88.62 93 GLU A C 1
ATOM 723 O O . GLU A 1 93 ? -2.417 17.023 -0.114 1.00 88.62 93 GLU A O 1
ATOM 728 N N . ILE A 1 94 ? -0.867 16.096 1.224 1.00 88.56 94 ILE A N 1
ATOM 729 C CA . ILE A 1 94 ? 0.062 17.228 1.193 1.00 88.56 94 ILE A CA 1
ATOM 730 C C . ILE A 1 94 ? 1.424 16.685 0.788 1.00 88.56 94 ILE A C 1
ATOM 732 O O . ILE A 1 94 ? 2.224 16.276 1.625 1.00 88.56 94 ILE A O 1
ATOM 736 N N . ASN A 1 95 ? 1.670 16.705 -0.516 1.00 84.31 95 ASN A N 1
ATOM 737 C CA . ASN A 1 95 ? 2.916 16.261 -1.114 1.00 84.31 95 ASN A CA 1
ATOM 738 C C . ASN A 1 95 ? 3.694 17.475 -1.629 1.00 84.31 95 ASN A C 1
ATOM 740 O O . ASN A 1 95 ? 3.126 18.363 -2.263 1.00 84.31 95 ASN A O 1
ATOM 744 N N . ALA A 1 96 ? 4.996 17.522 -1.349 1.00 81.12 96 ALA A N 1
ATOM 745 C CA . ALA A 1 96 ? 5.900 18.508 -1.929 1.00 81.12 96 ALA A CA 1
ATOM 746 C C . ALA A 1 96 ? 6.717 17.824 -3.024 1.00 81.12 96 ALA A C 1
ATOM 748 O O . ALA A 1 96 ? 7.428 16.853 -2.748 1.00 81.12 96 ALA A O 1
ATOM 749 N N . SER A 1 97 ? 6.641 18.307 -4.265 1.00 75.38 97 SER A N 1
ATOM 750 C CA . SER A 1 97 ? 7.537 17.794 -5.299 1.00 75.38 97 SER A CA 1
ATOM 751 C C . SER A 1 97 ? 8.956 18.334 -5.086 1.00 75.38 97 SER A C 1
ATOM 753 O O . SER A 1 97 ? 9.174 19.397 -4.494 1.00 75.38 97 SER A O 1
ATOM 755 N N . SER A 1 98 ? 9.960 17.626 -5.616 1.00 65.56 98 SER A N 1
ATOM 756 C CA . SER A 1 98 ? 11.340 18.137 -5.602 1.00 65.56 98 SER A CA 1
ATOM 757 C C . SER A 1 98 ? 11.477 19.475 -6.345 1.00 65.56 98 SER A C 1
ATOM 759 O O . SER A 1 98 ? 12.421 20.227 -6.105 1.00 65.56 98 SER A O 1
ATOM 761 N N . GLU A 1 99 ? 10.545 19.772 -7.251 1.00 65.62 99 GLU A N 1
ATOM 762 C CA . GLU A 1 99 ? 10.484 21.008 -8.028 1.00 65.62 99 GLU A CA 1
ATOM 763 C C . GLU A 1 99 ? 9.890 22.148 -7.193 1.00 65.62 99 GLU A C 1
ATOM 765 O O . GLU A 1 99 ? 10.456 23.243 -7.185 1.00 65.62 99 GLU A O 1
ATOM 770 N N . ASP A 1 100 ? 8.861 21.863 -6.391 1.00 66.75 100 ASP A N 1
ATOM 771 C CA . ASP A 1 100 ? 8.256 22.813 -5.447 1.00 66.75 100 ASP A CA 1
ATOM 772 C C . ASP A 1 100 ? 9.242 23.219 -4.345 1.00 66.75 100 ASP A C 1
ATOM 774 O O . ASP A 1 100 ? 9.382 24.400 -4.022 1.00 66.75 100 ASP A O 1
ATOM 778 N N . LEU A 1 101 ? 10.005 22.257 -3.817 1.00 62.06 101 LEU A N 1
ATOM 779 C CA . LEU A 1 101 ? 11.036 22.513 -2.804 1.00 62.06 101 LEU A CA 1
ATOM 780 C C . LEU A 1 101 ? 12.189 23.363 -3.361 1.00 62.06 101 LEU A C 1
ATOM 782 O O . LEU A 1 101 ? 12.693 24.263 -2.687 1.00 62.06 101 LEU A O 1
ATOM 786 N N . LYS A 1 102 ? 12.595 23.123 -4.615 1.00 61.50 102 LYS A N 1
ATOM 787 C CA . LYS A 1 102 ? 13.618 23.935 -5.300 1.00 61.50 102 LYS A CA 1
ATOM 788 C C . LYS A 1 102 ? 13.127 25.345 -5.626 1.00 61.50 102 LYS A C 1
ATOM 790 O O . LYS A 1 102 ? 13.954 26.253 -5.694 1.00 61.50 102 LYS A O 1
ATOM 795 N N . ALA A 1 103 ? 11.829 25.529 -5.856 1.00 59.75 103 ALA A N 1
ATOM 796 C CA . ALA A 1 103 ? 11.236 26.846 -6.064 1.00 59.75 103 ALA A CA 1
ATOM 797 C C . ALA A 1 103 ? 11.215 27.667 -4.764 1.00 59.75 103 ALA A C 1
ATOM 799 O O . ALA A 1 103 ? 11.526 28.853 -4.801 1.00 59.75 103 ALA A O 1
ATOM 800 N N . GLN A 1 104 ? 10.940 27.030 -3.622 1.00 55.03 104 GLN A N 1
ATOM 801 C CA . GLN A 1 104 ? 10.899 27.686 -2.307 1.00 55.03 104 GLN A CA 1
ATOM 802 C C . GLN A 1 104 ? 12.285 28.012 -1.724 1.00 55.03 104 GLN A C 1
ATOM 804 O O . GLN A 1 104 ? 12.413 28.956 -0.958 1.00 55.03 104 GLN A O 1
ATOM 809 N N . LEU A 1 105 ? 13.334 27.272 -2.097 1.00 54.75 105 LEU A N 1
ATOM 810 C CA . LEU A 1 105 ? 14.718 27.527 -1.655 1.00 54.75 105 LEU A CA 1
ATOM 811 C C . LEU A 1 105 ? 15.448 28.625 -2.459 1.00 54.75 105 LEU A C 1
ATOM 813 O O . LEU A 1 105 ? 16.626 28.878 -2.209 1.00 54.75 105 LEU A O 1
ATOM 817 N N . LYS A 1 106 ? 14.798 29.227 -3.465 1.00 53.00 106 LYS A N 1
ATOM 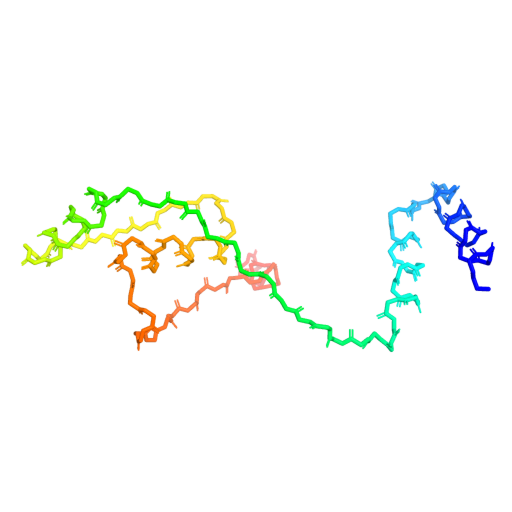818 C CA . LYS A 1 106 ? 15.369 30.304 -4.298 1.00 53.00 106 LYS A CA 1
ATOM 819 C C . LYS A 1 106 ? 14.970 31.724 -3.861 1.00 53.00 106 LYS A C 1
ATOM 821 O O . LYS A 1 106 ? 15.395 32.668 -4.528 1.00 53.00 106 LYS A O 1
ATOM 826 N N . GLU A 1 107 ? 14.212 31.872 -2.775 1.00 41.41 107 GLU A N 1
ATOM 827 C CA . GLU A 1 107 ? 14.033 33.136 -2.031 1.00 41.41 107 GLU A CA 1
ATOM 828 C C . GLU A 1 107 ? 14.923 33.167 -0.783 1.00 41.41 107 GLU A C 1
ATOM 830 O O . GLU A 1 107 ? 15.426 34.268 -0.462 1.00 41.41 107 GLU A O 1
#

Foldseek 3Di:
DVVVLVVQLVVLCPPPPCSPVSNVVSVVVVVPPDDDPDDDDDADDDDPVLLVVLVVCVVVVHQDDDDDPDDPVNSVSVCCVSVNDPPVDDDDDDDADPVNVVVVVVD

Secondary structure (DSSP, 8-state):
-HHHHHHHHHHHHT-SS-HHHHHHHHHHHHSSS----------PPPPHHHHHHHHHHHHTT-------SS-HHHHHHHHHHHTSS-TTSPP------HHHHHHHTT-